Protein AF-A0A5C4WVD2-F1 (afdb_monomer_lite)

Organism: NCBI:txid2219224

Foldseek 3Di:
DDKWAFPVRQKIWDFPQPPAAAVADPVTFRKTQIDGPDDADFFWKKWKWKDAVPDDHTDIDIDTGYRGIDGDGDNDFGKIWIWIDGPNDTTIDIHGYDHD

Radius of gyration: 12.63 Å; chains: 1; bounding box: 32×24×35 Å

Sequence (100 aa):
MPYVVGDRGDIAAVVFGDPLLAPPDENRGNKILWVSRVPQEAGDPLKIEAYLDGSGTPVLREVPGGPGPSGIDLPKAGCWHLTLRWSGHVDTLNLRYVSP

Structure (mmCIF, N/CA/C/O backbone):
data_AF-A0A5C4WVD2-F1
#
_entry.id   AF-A0A5C4WVD2-F1
#
loop_
_atom_site.group_PDB
_atom_site.id
_atom_site.type_symbol
_atom_site.label_atom_id
_atom_site.label_alt_id
_atom_site.label_comp_id
_atom_site.label_asym_id
_atom_site.label_entity_id
_a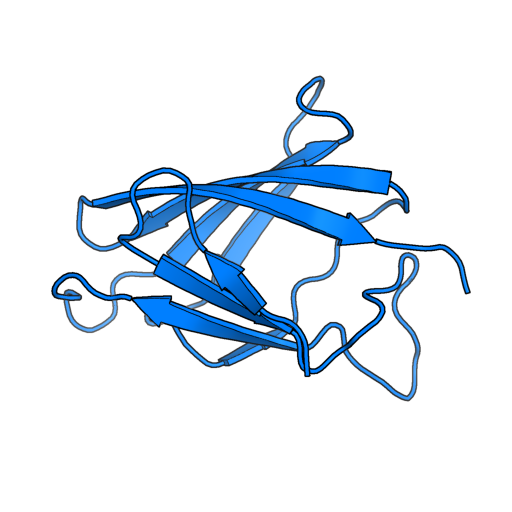tom_site.label_seq_id
_atom_site.pdbx_PDB_ins_code
_atom_site.Cartn_x
_atom_site.Cartn_y
_atom_site.Cartn_z
_atom_site.occupancy
_atom_site.B_iso_or_equiv
_atom_site.auth_seq_id
_atom_site.auth_comp_id
_atom_site.auth_asym_id
_atom_site.auth_atom_id
_atom_site.pdbx_PDB_model_num
ATOM 1 N N . MET A 1 1 ? 2.125 -14.936 7.985 1.00 72.50 1 MET A N 1
ATOM 2 C CA . MET A 1 1 ? 2.229 -13.625 7.320 1.00 72.50 1 MET A CA 1
ATOM 3 C C . MET A 1 1 ? 1.492 -13.709 5.996 1.00 72.50 1 MET A C 1
ATOM 5 O O . MET A 1 1 ? 1.968 -14.428 5.119 1.00 72.50 1 MET A O 1
ATOM 9 N N . PRO A 1 2 ? 0.308 -13.095 5.884 1.00 95.75 2 PRO A N 1
ATOM 10 C CA . PRO A 1 2 ? -0.453 -13.112 4.646 1.00 95.75 2 PRO A CA 1
ATOM 11 C C . PRO A 1 2 ? 0.185 -12.199 3.595 1.00 95.75 2 PRO A C 1
ATOM 13 O O . PRO A 1 2 ? 0.930 -11.267 3.909 1.00 95.75 2 PRO A O 1
ATOM 16 N N . TYR A 1 3 ? -0.122 -12.480 2.335 1.00 97.56 3 TYR A N 1
ATOM 17 C CA . TYR A 1 3 ? 0.183 -11.596 1.223 1.00 97.56 3 TYR A CA 1
ATOM 18 C C . TYR A 1 3 ? -1.008 -11.539 0.272 1.00 97.56 3 TYR A C 1
ATOM 20 O O . TYR A 1 3 ? -1.796 -12.482 0.193 1.00 97.56 3 TYR A O 1
ATOM 28 N N . VAL A 1 4 ? -1.117 -10.428 -0.447 1.00 98.31 4 VAL A N 1
ATOM 29 C CA . VAL A 1 4 ? -2.092 -10.229 -1.520 1.00 98.31 4 VAL A CA 1
ATOM 30 C C . VAL A 1 4 ? -1.316 -9.962 -2.799 1.00 98.31 4 VAL A C 1
ATOM 32 O O . VAL A 1 4 ? -0.373 -9.173 -2.796 1.00 98.31 4 VAL A O 1
ATOM 35 N N . VAL A 1 5 ? -1.682 -10.641 -3.878 1.00 98.62 5 VAL A N 1
ATOM 36 C CA . VAL A 1 5 ? -1.106 -10.417 -5.208 1.00 98.62 5 VAL A CA 1
ATOM 37 C C . VAL A 1 5 ? -2.031 -9.479 -5.970 1.00 98.62 5 VAL A C 1
ATOM 39 O O . VAL A 1 5 ? -3.249 -9.596 -5.840 1.00 98.62 5 VAL A O 1
ATOM 42 N N . GLY A 1 6 ? -1.448 -8.549 -6.722 1.00 98.62 6 GLY A N 1
ATOM 43 C CA . GLY A 1 6 ? -2.185 -7.684 -7.631 1.00 98.62 6 GLY A CA 1
ATOM 44 C C . GLY A 1 6 ? -2.962 -8.466 -8.683 1.00 98.62 6 GLY A C 1
ATOM 45 O O . GLY A 1 6 ? -2.586 -9.584 -9.038 1.00 98.62 6 GLY A O 1
ATOM 46 N N . ASP A 1 7 ? -4.033 -7.877 -9.199 1.00 98.69 7 ASP A N 1
ATOM 47 C CA . ASP A 1 7 ? -4.910 -8.500 -10.191 1.00 98.69 7 ASP A CA 1
ATOM 48 C C . ASP A 1 7 ? -4.151 -8.869 -11.479 1.00 98.69 7 ASP A C 1
ATOM 50 O O . ASP A 1 7 ? -4.468 -9.869 -12.129 1.00 98.69 7 ASP A O 1
ATOM 54 N N . ARG A 1 8 ? -3.108 -8.104 -11.837 1.00 98.44 8 ARG A N 1
ATOM 55 C CA . ARG A 1 8 ? -2.190 -8.429 -12.945 1.00 98.44 8 ARG A CA 1
ATOM 56 C C . ARG A 1 8 ? -1.015 -9.314 -12.529 1.00 98.44 8 ARG A C 1
ATOM 58 O O . ARG A 1 8 ? -0.330 -9.864 -13.390 1.00 98.44 8 ARG A O 1
ATOM 65 N N . GLY A 1 9 ? -0.767 -9.460 -11.231 1.00 98.38 9 GLY A N 1
ATOM 66 C CA . GLY A 1 9 ? 0.365 -10.206 -10.689 1.00 98.38 9 GLY A CA 1
ATOM 67 C C . GLY A 1 9 ? 1.717 -9.515 -10.867 1.00 98.38 9 GLY A C 1
ATOM 68 O O . GLY A 1 9 ? 2.751 -10.193 -10.825 1.00 98.38 9 GLY A O 1
ATOM 69 N N . ASP A 1 10 ? 1.717 -8.195 -11.063 1.00 98.69 10 ASP A N 1
ATOM 70 C CA . ASP A 1 10 ? 2.933 -7.395 -11.233 1.00 98.69 10 ASP A CA 1
ATOM 71 C C . ASP A 1 10 ? 3.502 -6.918 -9.895 1.00 98.69 10 ASP A C 1
ATOM 73 O O . ASP A 1 10 ? 4.673 -6.538 -9.823 1.00 98.69 10 ASP A O 1
ATOM 77 N N . ILE A 1 11 ? 2.707 -6.971 -8.825 1.00 98.75 11 ILE A N 1
ATOM 78 C CA . ILE A 1 11 ? 3.125 -6.612 -7.470 1.00 98.75 11 ILE A CA 1
ATOM 79 C C . ILE A 1 11 ? 2.443 -7.486 -6.417 1.00 98.75 11 ILE A C 1
ATOM 81 O O . ILE A 1 11 ? 1.310 -7.933 -6.591 1.00 98.75 11 ILE A O 1
ATOM 85 N N . ALA A 1 12 ? 3.130 -7.722 -5.302 1.00 98.75 12 ALA A N 1
ATOM 86 C CA . ALA A 1 12 ? 2.551 -8.333 -4.112 1.00 98.75 12 ALA A CA 1
ATOM 87 C C . ALA A 1 12 ? 2.689 -7.409 -2.896 1.00 98.75 12 ALA A C 1
ATOM 89 O O . ALA A 1 12 ? 3.730 -6.781 -2.697 1.00 98.75 12 ALA A O 1
ATOM 90 N N . ALA A 1 13 ? 1.653 -7.369 -2.063 1.00 98.69 13 ALA A N 1
ATOM 91 C CA . ALA A 1 13 ? 1.650 -6.735 -0.752 1.00 98.69 13 ALA A CA 1
ATOM 92 C C . ALA A 1 13 ? 1.811 -7.811 0.325 1.00 98.69 13 ALA A C 1
ATOM 94 O O . ALA A 1 13 ? 0.878 -8.563 0.607 1.00 98.69 13 ALA A O 1
ATOM 95 N N . VAL A 1 14 ? 2.991 -7.898 0.932 1.00 98.62 14 VAL A N 1
ATOM 96 C CA . VAL A 1 14 ? 3.263 -8.798 2.058 1.00 98.62 14 VAL A CA 1
ATOM 97 C C . VAL A 1 14 ? 2.961 -8.056 3.358 1.00 98.62 14 VAL A C 1
ATOM 99 O O . VAL A 1 14 ? 3.616 -7.064 3.685 1.00 98.62 14 VAL A O 1
ATOM 102 N N . VAL A 1 15 ? 1.956 -8.518 4.100 1.00 98.00 15 VAL A N 1
ATOM 103 C CA . VAL A 1 15 ? 1.369 -7.773 5.221 1.00 98.00 15 VAL A CA 1
ATOM 104 C C . VAL A 1 15 ? 1.996 -8.228 6.537 1.00 98.00 15 VAL A C 1
ATOM 106 O O . VAL A 1 15 ? 1.631 -9.256 7.105 1.00 98.00 15 VAL A O 1
ATOM 109 N N . PHE A 1 16 ? 2.952 -7.444 7.034 1.00 96.38 16 PHE A N 1
ATOM 110 C CA . PHE A 1 16 ? 3.600 -7.669 8.331 1.00 96.38 16 PHE A CA 1
ATOM 111 C C . PHE A 1 16 ? 2.768 -7.132 9.497 1.00 96.38 16 PHE A C 1
ATOM 113 O O . PHE A 1 16 ? 2.866 -7.650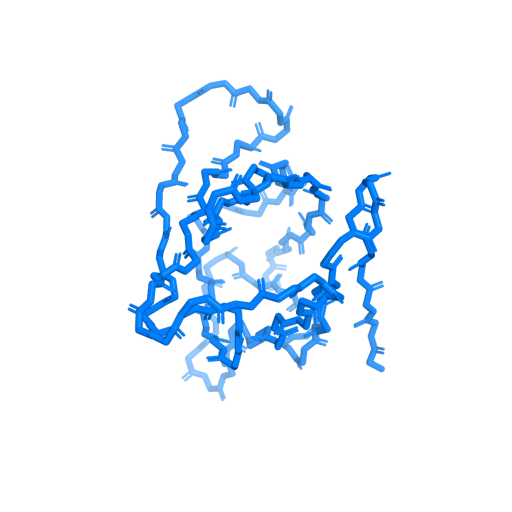 10.604 1.00 96.38 16 PHE A O 1
ATOM 120 N N . GLY A 1 17 ? 1.965 -6.095 9.254 1.00 95.06 17 GLY A N 1
ATOM 121 C CA . GLY A 1 17 ? 1.111 -5.467 10.260 1.00 95.06 17 GLY A CA 1
ATOM 122 C C . GLY A 1 17 ? -0.166 -6.239 10.594 1.00 95.06 17 GLY A C 1
ATOM 123 O O . GLY A 1 17 ? -0.975 -5.689 11.327 1.00 95.06 17 GLY A O 1
ATOM 124 N N . ASP A 1 18 ? -0.355 -7.453 10.063 1.00 95.19 18 ASP A N 1
ATOM 125 C CA . ASP A 1 18 ? -1.622 -8.195 10.075 1.00 95.19 18 ASP A CA 1
ATOM 126 C C . ASP A 1 18 ? -2.218 -8.385 11.491 1.00 95.19 18 ASP A C 1
ATOM 128 O O . ASP A 1 18 ? -1.517 -8.876 12.380 1.00 95.19 18 ASP A O 1
ATOM 132 N N . PRO A 1 19 ? -3.499 -8.025 11.713 1.00 96.00 19 PRO A N 1
ATOM 133 C CA . PRO A 1 19 ? -4.379 -7.310 10.783 1.00 96.00 19 PRO A CA 1
ATOM 134 C C . PRO A 1 19 ? -4.012 -5.822 10.684 1.00 96.00 19 PRO A C 1
ATOM 136 O O . PRO A 1 19 ? -3.625 -5.215 11.678 1.00 96.00 19 PRO A O 1
ATOM 139 N N . LEU A 1 20 ? -4.188 -5.196 9.518 1.00 98.06 20 LEU A N 1
ATOM 140 C CA . LEU A 1 20 ? -4.033 -3.739 9.406 1.00 98.06 20 LEU A CA 1
ATOM 141 C C . LEU A 1 20 ? -5.145 -3.036 10.204 1.00 98.06 20 LEU A C 1
ATOM 143 O O . LEU A 1 20 ? -6.307 -3.439 10.124 1.00 98.06 20 LEU A O 1
ATOM 147 N N . LEU A 1 21 ? -4.804 -2.003 10.975 1.00 98.25 21 LEU A N 1
ATOM 148 C CA . LEU A 1 21 ? -5.709 -1.323 11.902 1.00 98.25 21 LEU A CA 1
ATOM 149 C C . LEU A 1 21 ? -6.041 0.101 11.473 1.00 98.25 21 LEU A C 1
ATOM 151 O O . LEU A 1 21 ? -5.187 0.849 10.995 1.00 98.25 21 LEU A O 1
ATOM 155 N N . ALA A 1 22 ? -7.298 0.475 11.689 1.00 97.38 22 ALA A N 1
ATOM 156 C CA . ALA A 1 22 ? -7.780 1.842 11.577 1.00 97.38 22 ALA A CA 1
ATOM 157 C C . ALA A 1 22 ? -8.721 2.152 12.766 1.00 97.38 22 ALA A C 1
ATOM 159 O O . ALA A 1 22 ? -9.803 1.556 12.845 1.00 97.38 22 ALA A O 1
ATOM 160 N N . PRO A 1 23 ? -8.352 3.079 13.677 1.00 96.62 23 PRO A N 1
ATOM 161 C CA . PRO A 1 23 ? -7.106 3.857 13.679 1.00 96.62 23 PRO A CA 1
ATOM 162 C C . PRO A 1 23 ? -5.850 2.976 13.881 1.00 96.62 23 PRO A C 1
ATOM 164 O O . PRO A 1 23 ? -5.982 1.858 14.381 1.00 96.62 23 PRO A O 1
ATOM 167 N N . PRO A 1 24 ? -4.651 3.442 13.47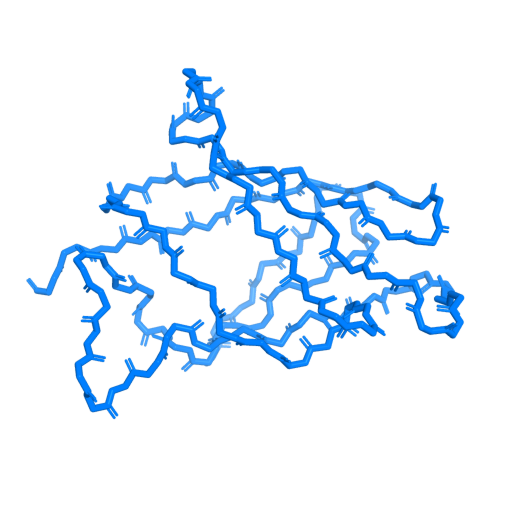7 1.00 95.38 24 PRO A N 1
ATOM 168 C CA . PRO A 1 24 ? -3.397 2.721 13.709 1.00 95.38 24 PRO A CA 1
ATOM 169 C C . PRO A 1 24 ? -3.123 2.502 15.203 1.00 95.38 24 PRO A C 1
ATOM 171 O O . PRO A 1 24 ? -3.498 3.328 16.033 1.00 95.38 24 PRO A O 1
ATOM 174 N N . ASP A 1 25 ? -2.446 1.403 15.534 1.00 94.69 25 ASP A N 1
ATOM 175 C CA . ASP A 1 25 ? -2.009 1.098 16.899 1.00 94.69 25 ASP A CA 1
ATOM 176 C C . ASP A 1 25 ? -0.716 1.855 17.249 1.00 94.69 25 ASP A C 1
ATOM 178 O O . ASP A 1 25 ? 0.172 2.012 16.411 1.00 94.69 25 ASP A O 1
ATOM 182 N N . GLU A 1 26 ? -0.597 2.321 18.495 1.00 91.94 26 GLU A N 1
ATOM 183 C CA . GLU A 1 26 ? 0.552 3.122 18.950 1.00 91.94 26 GLU A CA 1
ATOM 184 C C . GLU A 1 26 ? 1.858 2.316 19.051 1.00 91.94 26 GLU A C 1
ATOM 186 O O . GLU A 1 26 ? 2.947 2.873 18.914 1.00 91.94 26 GLU A O 1
ATOM 191 N N . ASN A 1 27 ? 1.765 1.003 19.274 1.00 93.06 27 ASN A N 1
ATOM 192 C CA . ASN A 1 27 ? 2.901 0.106 19.495 1.00 93.06 27 ASN A CA 1
ATOM 193 C C . ASN A 1 27 ? 3.196 -0.793 18.281 1.00 93.06 27 ASN A C 1
ATOM 195 O O . ASN A 1 27 ? 4.243 -1.447 18.235 1.00 93.06 27 ASN A O 1
ATOM 199 N N . ARG A 1 28 ? 2.296 -0.840 17.287 1.00 92.62 28 ARG A N 1
ATOM 200 C CA . ARG A 1 28 ? 2.434 -1.638 16.061 1.00 92.62 28 ARG A CA 1
ATOM 201 C C . ARG A 1 28 ? 1.972 -0.867 14.825 1.00 92.62 28 ARG A C 1
ATOM 203 O O . ARG A 1 28 ? 0.798 -0.566 14.659 1.00 92.62 28 ARG A O 1
ATOM 210 N N . GLY A 1 29 ? 2.884 -0.674 13.876 1.00 95.31 29 GLY A N 1
ATOM 211 C CA . GLY A 1 29 ? 2.556 -0.059 12.590 1.00 95.31 29 GLY A CA 1
ATOM 212 C C . GLY A 1 29 ? 1.846 -0.996 11.606 1.00 95.31 29 GLY A C 1
ATOM 213 O O . GLY A 1 29 ? 2.078 -2.209 11.582 1.00 95.31 29 GLY A O 1
ATOM 214 N N . ASN A 1 30 ? 1.073 -0.397 10.700 1.00 98.00 30 ASN A N 1
ATOM 215 C CA . ASN A 1 30 ? 0.469 -1.031 9.525 1.00 98.00 30 ASN A CA 1
ATOM 216 C C . ASN A 1 30 ? 1.516 -1.360 8.446 1.00 98.00 30 ASN A C 1
ATOM 218 O O . ASN A 1 30 ? 1.537 -0.785 7.356 1.00 98.00 30 ASN A O 1
ATOM 222 N N . LYS A 1 31 ? 2.453 -2.251 8.785 1.00 97.81 31 LYS A N 1
ATOM 223 C CA . LYS A 1 31 ? 3.634 -2.528 7.966 1.00 97.81 31 LYS A CA 1
ATOM 224 C C . LYS A 1 31 ? 3.314 -3.430 6.775 1.00 97.81 31 LYS A C 1
ATOM 226 O O . LYS A 1 31 ? 2.788 -4.532 6.946 1.00 97.81 31 LYS A O 1
ATOM 231 N N . ILE A 1 32 ? 3.716 -2.994 5.584 1.00 98.62 32 ILE A N 1
ATOM 232 C CA . ILE A 1 32 ? 3.566 -3.720 4.318 1.00 98.62 32 ILE A CA 1
ATOM 233 C C . ILE A 1 32 ? 4.893 -3.676 3.559 1.00 98.62 32 ILE A C 1
ATOM 235 O O . ILE A 1 32 ? 5.494 -2.610 3.407 1.00 98.62 32 ILE A O 1
ATOM 239 N N . LEU A 1 33 ? 5.352 -4.831 3.080 1.00 98.56 33 LEU A N 1
ATOM 240 C CA . LEU A 1 33 ? 6.424 -4.924 2.092 1.00 98.56 33 LEU A CA 1
ATOM 241 C C . LEU A 1 33 ? 5.799 -5.096 0.707 1.00 98.56 33 LEU A C 1
ATOM 243 O O . LEU A 1 33 ? 5.131 -6.098 0.450 1.00 98.56 33 LEU A O 1
ATOM 247 N N . TRP A 1 34 ? 6.043 -4.133 -0.173 1.00 98.62 34 TRP A N 1
ATOM 248 C CA . TRP A 1 34 ? 5.635 -4.189 -1.572 1.00 98.62 34 TRP A CA 1
ATOM 249 C C . TRP A 1 34 ? 6.739 -4.837 -2.405 1.00 98.62 34 TRP A C 1
ATOM 251 O O . TRP A 1 34 ? 7.888 -4.403 -2.361 1.00 98.62 34 TRP A O 1
ATOM 261 N N . VAL A 1 35 ? 6.400 -5.881 -3.155 1.00 98.38 35 VAL A N 1
ATOM 262 C CA . VAL A 1 35 ? 7.351 -6.640 -3.975 1.00 98.38 35 VAL A CA 1
ATOM 263 C C . VAL A 1 35 ? 6.914 -6.553 -5.428 1.00 98.38 35 VAL A C 1
ATOM 265 O O . VAL A 1 35 ? 5.954 -7.212 -5.821 1.00 98.38 35 VAL A O 1
ATOM 268 N N . SER A 1 36 ? 7.605 -5.732 -6.220 1.00 98.25 36 SER A N 1
ATOM 269 C CA . SER A 1 36 ? 7.386 -5.666 -7.668 1.00 98.25 36 SER A CA 1
ATOM 270 C C . SER A 1 36 ? 7.986 -6.890 -8.354 1.00 98.25 36 SER A C 1
ATOM 272 O O . SER A 1 36 ? 9.128 -7.270 -8.085 1.00 98.25 36 SER A O 1
ATOM 274 N N . ARG A 1 37 ? 7.231 -7.482 -9.276 1.00 98.25 37 ARG A N 1
ATOM 275 C CA . ARG A 1 37 ? 7.704 -8.503 -10.217 1.00 98.25 37 ARG A CA 1
ATOM 276 C C . ARG A 1 37 ? 8.341 -7.877 -11.457 1.00 98.25 37 ARG A C 1
ATOM 278 O O . ARG A 1 37 ? 9.231 -8.475 -12.059 1.00 98.25 37 ARG A O 1
ATOM 285 N N . VAL A 1 38 ? 7.860 -6.700 -11.847 1.00 98.00 38 VAL A N 1
ATOM 286 C CA . VAL A 1 38 ? 8.335 -5.939 -13.008 1.00 98.00 38 VAL A CA 1
ATOM 287 C C . VAL A 1 38 ? 9.487 -5.000 -12.622 1.00 98.00 38 VAL A C 1
ATOM 289 O O . VAL A 1 38 ? 9.631 -4.681 -11.433 1.00 98.00 38 VAL A O 1
ATOM 292 N N . PRO A 1 39 ? 10.333 -4.581 -13.586 1.00 96.81 39 PRO A N 1
ATOM 293 C CA . PRO A 1 39 ? 11.430 -3.654 -13.326 1.00 96.81 39 PRO A CA 1
ATOM 294 C C . PRO A 1 39 ? 10.972 -2.366 -12.636 1.00 96.81 39 PRO A C 1
ATOM 296 O O . PRO A 1 39 ? 9.844 -1.916 -12.807 1.00 96.81 39 PRO A O 1
ATOM 299 N N . GLN A 1 40 ? 11.869 -1.782 -11.847 1.00 95.25 40 GLN A N 1
ATOM 300 C CA . GLN A 1 40 ? 11.636 -0.529 -11.137 1.00 95.25 40 GLN A CA 1
ATOM 301 C C . GLN A 1 40 ? 12.697 0.480 -11.570 1.00 95.25 40 GLN A C 1
ATOM 303 O O . GLN A 1 40 ? 13.886 0.152 -11.622 1.00 95.25 40 GLN A O 1
ATOM 308 N N . GLU A 1 41 ? 12.273 1.699 -11.869 1.00 95.69 41 GLU A N 1
ATOM 309 C CA . GLU A 1 41 ? 13.172 2.829 -12.063 1.00 95.69 41 GLU A CA 1
ATOM 310 C C . GLU A 1 41 ? 13.665 3.318 -10.700 1.00 95.69 41 GLU A C 1
ATOM 312 O O . GLU A 1 41 ? 12.891 3.491 -9.757 1.00 95.69 41 GLU A O 1
ATOM 317 N N . ALA A 1 42 ? 14.977 3.520 -10.577 1.00 91.69 42 ALA A N 1
ATOM 318 C CA . ALA A 1 42 ? 15.580 3.896 -9.308 1.00 91.69 42 ALA A CA 1
ATOM 319 C C . ALA A 1 42 ? 15.029 5.243 -8.815 1.00 91.69 42 ALA A C 1
ATOM 321 O O . ALA A 1 42 ? 15.202 6.271 -9.466 1.00 91.69 42 ALA A O 1
ATOM 322 N N . GLY A 1 43 ? 14.412 5.231 -7.632 1.00 91.31 43 GLY A N 1
ATOM 323 C CA . GLY A 1 43 ? 13.890 6.430 -6.979 1.00 91.31 43 GLY A CA 1
ATOM 324 C C . GLY A 1 43 ? 12.466 6.824 -7.379 1.00 91.31 43 GLY A C 1
ATOM 325 O O . GLY A 1 43 ? 11.921 7.726 -6.744 1.00 91.31 43 GLY A O 1
ATOM 326 N N . ASP A 1 44 ? 11.843 6.159 -8.358 1.00 97.00 44 ASP A N 1
ATOM 327 C CA . ASP A 1 44 ? 10.447 6.436 -8.707 1.00 97.00 44 ASP A CA 1
ATOM 328 C C . ASP A 1 44 ? 9.503 5.869 -7.627 1.00 97.00 44 ASP A C 1
ATOM 330 O O . ASP A 1 44 ? 9.627 4.697 -7.261 1.00 97.00 44 ASP A O 1
ATOM 334 N N . PRO A 1 45 ? 8.592 6.673 -7.050 1.00 98.38 45 PRO A N 1
ATOM 335 C CA . PRO A 1 45 ? 7.784 6.240 -5.918 1.00 98.38 45 PRO A CA 1
ATOM 336 C C . PRO A 1 45 ? 6.667 5.269 -6.315 1.00 98.38 45 PRO A C 1
ATOM 338 O O . PRO A 1 45 ? 6.128 5.312 -7.421 1.00 98.38 45 PRO A O 1
ATOM 341 N N . LEU A 1 46 ? 6.224 4.463 -5.346 1.00 98.81 46 LEU A N 1
ATOM 342 C CA . LEU A 1 46 ? 4.945 3.764 -5.449 1.00 98.81 46 LEU A CA 1
ATOM 343 C C . LEU A 1 46 ? 3.833 4.706 -4.998 1.00 98.81 46 LEU A C 1
ATOM 345 O O . LEU A 1 46 ? 3.709 5.007 -3.810 1.00 98.81 46 LEU A O 1
ATOM 349 N N . LYS A 1 47 ? 3.002 5.141 -5.940 1.00 98.88 47 LYS A N 1
ATOM 350 C CA . LYS A 1 47 ? 1.802 5.937 -5.676 1.00 98.88 47 LYS A CA 1
ATOM 351 C C . LYS A 1 47 ? 0.612 5.012 -5.474 1.00 98.88 47 LYS A C 1
ATOM 353 O O . LYS A 1 47 ? 0.410 4.075 -6.246 1.00 98.88 47 LYS A O 1
ATOM 358 N N . ILE A 1 48 ? -0.172 5.291 -4.442 1.00 98.88 48 ILE A N 1
ATOM 359 C CA . ILE A 1 48 ? -1.314 4.480 -4.031 1.00 98.88 48 ILE A CA 1
ATOM 360 C C . ILE A 1 48 ? -2.544 5.382 -3.968 1.00 98.88 48 ILE A C 1
ATOM 362 O O . ILE A 1 48 ? -2.593 6.323 -3.175 1.00 98.88 48 ILE A O 1
ATOM 366 N N . GLU A 1 49 ? -3.554 5.062 -4.768 1.00 98.81 49 GLU A N 1
ATOM 367 C CA . GLU A 1 49 ? -4.904 5.607 -4.626 1.00 98.81 49 GLU A CA 1
ATOM 368 C C . GLU A 1 49 ? -5.786 4.546 -3.973 1.00 98.81 49 GLU A C 1
ATOM 370 O O . GLU A 1 49 ? -5.992 3.478 -4.550 1.00 98.81 49 GLU A O 1
ATOM 375 N N . ALA A 1 50 ? -6.289 4.816 -2.770 1.00 98.69 50 ALA A N 1
ATOM 376 C CA . ALA A 1 50 ? -7.101 3.873 -2.012 1.00 98.69 50 ALA A CA 1
ATOM 377 C C . ALA A 1 50 ? -8.556 4.349 -1.919 1.00 98.69 50 ALA A C 1
ATOM 379 O O . ALA A 1 50 ? -8.822 5.452 -1.439 1.00 98.69 50 ALA A O 1
ATOM 380 N N . TYR A 1 51 ? -9.495 3.494 -2.318 1.00 98.50 51 TYR A N 1
ATOM 381 C CA . TYR A 1 51 ? -10.935 3.740 -2.273 1.00 98.50 51 TYR A CA 1
ATOM 382 C C . TYR A 1 51 ? -11.594 2.788 -1.276 1.00 98.50 51 TYR A C 1
ATOM 384 O O . TYR A 1 51 ? -11.452 1.566 -1.392 1.00 98.50 51 TYR A O 1
ATOM 392 N N . LEU A 1 52 ? -12.316 3.335 -0.297 1.00 97.81 52 LEU A N 1
ATOM 393 C CA . LEU A 1 52 ? -13.059 2.524 0.666 1.00 97.81 52 LEU A CA 1
ATOM 394 C C . LEU A 1 52 ? -14.238 1.869 -0.055 1.00 97.81 52 LEU A C 1
ATOM 396 O O . LEU A 1 52 ? -15.019 2.549 -0.719 1.00 97.81 52 LEU A O 1
ATOM 400 N N . ASP A 1 53 ? -14.322 0.546 0.037 1.00 93.00 53 ASP A N 1
ATOM 401 C CA . ASP A 1 53 ? -15.293 -0.290 -0.669 1.00 93.00 53 ASP A CA 1
ATOM 402 C C . ASP A 1 53 ? -15.351 0.010 -2.185 1.00 93.00 53 ASP A C 1
ATOM 404 O O . ASP A 1 53 ? -16.394 -0.110 -2.827 1.00 93.00 53 ASP A O 1
ATOM 408 N N . GLY A 1 54 ? -14.220 0.439 -2.766 1.00 84.56 54 GLY A N 1
ATOM 409 C CA . GLY A 1 54 ? -14.076 0.709 -4.200 1.00 84.56 54 GLY A CA 1
ATOM 410 C C . GLY A 1 54 ? -14.757 1.982 -4.712 1.00 84.56 54 GLY A C 1
ATOM 411 O O . GLY A 1 54 ? -14.853 2.158 -5.925 1.00 84.56 54 GLY A O 1
ATOM 412 N N . SER A 1 55 ? -15.235 2.873 -3.837 1.00 85.56 55 SER A N 1
ATOM 413 C CA . SER A 1 55 ? -15.948 4.089 -4.252 1.00 85.56 55 SER A CA 1
ATOM 414 C C . SER A 1 55 ? -15.606 5.322 -3.404 1.00 85.56 55 SER A C 1
ATOM 416 O O . SER A 1 55 ? -14.867 5.251 -2.423 1.00 85.56 55 SER A O 1
ATOM 418 N N . GLY A 1 56 ? -16.138 6.483 -3.799 1.00 90.06 56 GLY A N 1
ATOM 419 C CA . GLY A 1 56 ? -15.984 7.744 -3.069 1.00 90.06 56 GLY A CA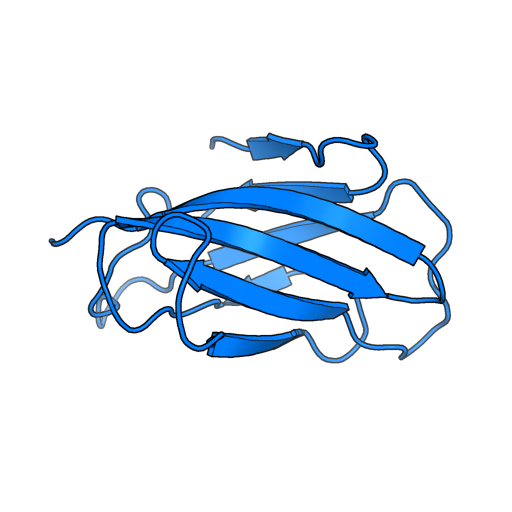 1
ATOM 420 C C . GLY A 1 56 ? -14.659 8.468 -3.326 1.00 90.06 56 GLY A C 1
ATOM 421 O O . GLY A 1 56 ? -14.011 8.277 -4.353 1.00 90.06 56 GLY A O 1
ATOM 422 N N . THR A 1 57 ? -14.286 9.353 -2.398 1.00 95.12 57 THR A N 1
ATOM 423 C CA . THR A 1 57 ? -13.050 10.142 -2.490 1.00 95.12 57 THR A CA 1
ATOM 424 C C . THR A 1 57 ? -11.837 9.273 -2.151 1.00 95.12 57 THR A C 1
ATOM 426 O O . THR A 1 57 ? -11.816 8.692 -1.060 1.00 95.12 57 THR A O 1
ATOM 429 N N . PRO A 1 58 ? -10.810 9.214 -3.017 1.00 97.50 58 PRO A N 1
ATOM 430 C CA . PRO A 1 58 ? -9.623 8.428 -2.733 1.00 97.50 58 PRO A CA 1
ATOM 431 C C . PRO A 1 58 ? -8.797 9.026 -1.598 1.00 97.50 58 PRO A C 1
ATOM 433 O O . PRO A 1 58 ? -8.676 10.244 -1.445 1.00 97.50 58 PRO A O 1
ATOM 436 N N . VAL A 1 59 ? -8.148 8.142 -0.851 1.00 98.44 59 VAL A N 1
ATOM 437 C CA . VAL A 1 59 ? -7.037 8.481 0.032 1.00 98.44 59 VAL A CA 1
ATOM 438 C C . VAL A 1 59 ? -5.742 8.220 -0.725 1.00 98.44 59 VAL A C 1
ATOM 440 O O . VAL A 1 59 ? -5.497 7.105 -1.179 1.00 98.44 59 VAL A O 1
ATOM 443 N N . LEU A 1 60 ? -4.907 9.249 -0.846 1.00 98.62 60 LEU A N 1
ATOM 444 C CA . LEU A 1 60 ? -3.610 9.145 -1.507 1.00 98.62 60 LEU A CA 1
ATOM 445 C C . LEU A 1 60 ? -2.520 8.775 -0.499 1.00 98.62 60 LEU A C 1
ATOM 447 O O . LEU A 1 60 ? -2.451 9.340 0.602 1.00 98.62 60 LEU A O 1
ATOM 451 N N . ARG A 1 61 ? -1.658 7.835 -0.880 1.00 98.69 61 ARG A N 1
ATOM 452 C CA . ARG A 1 61 ? -0.430 7.473 -0.165 1.00 98.69 61 ARG A CA 1
ATOM 453 C C . ARG A 1 61 ? 0.714 7.323 -1.153 1.00 98.69 61 ARG A C 1
ATOM 455 O O . ARG A 1 61 ? 0.505 7.108 -2.344 1.00 98.69 61 ARG A O 1
ATOM 462 N N . GLU A 1 62 ? 1.923 7.420 -0.630 1.00 98.44 62 GLU A N 1
ATOM 463 C CA . GLU A 1 62 ? 3.140 7.232 -1.402 1.00 98.44 62 GLU A CA 1
ATOM 464 C C . GLU A 1 62 ? 4.141 6.421 -0.580 1.00 98.44 62 GLU A C 1
ATOM 466 O O . GLU A 1 62 ? 4.252 6.618 0.632 1.00 98.44 62 GLU A O 1
ATOM 471 N N . VAL A 1 63 ? 4.865 5.519 -1.242 1.00 98.50 63 VAL A N 1
ATOM 472 C CA . VAL A 1 63 ? 6.087 4.912 -0.707 1.00 98.50 63 VAL A CA 1
ATOM 473 C C . VAL A 1 63 ? 7.267 5.517 -1.466 1.00 98.50 63 VAL A C 1
ATOM 475 O O . VAL A 1 63 ? 7.473 5.185 -2.641 1.00 98.50 63 VAL A O 1
ATOM 478 N N . PRO A 1 64 ? 8.029 6.425 -0.829 1.00 97.50 64 PRO A N 1
ATOM 479 C CA . PRO A 1 64 ? 9.207 7.018 -1.443 1.00 97.50 64 PRO A CA 1
ATOM 480 C C . PRO A 1 64 ? 10.217 5.944 -1.850 1.00 97.50 64 PRO A C 1
ATOM 482 O O . PRO A 1 64 ? 10.470 5.005 -1.096 1.00 97.50 64 PRO A O 1
ATOM 485 N N . GLY A 1 65 ? 10.812 6.093 -3.034 1.00 96.00 65 GLY A N 1
ATOM 486 C CA . GLY A 1 65 ? 11.805 5.151 -3.558 1.00 96.00 65 GLY A CA 1
ATOM 487 C C . GLY A 1 65 ? 11.240 3.883 -4.205 1.00 96.00 65 GLY A C 1
ATOM 488 O O . GLY A 1 65 ? 12.034 3.078 -4.687 1.00 96.00 65 GLY A O 1
ATOM 489 N N . GLY A 1 66 ? 9.912 3.721 -4.247 1.00 97.62 66 GLY A N 1
ATOM 490 C CA . GLY A 1 66 ? 9.238 2.668 -5.012 1.00 97.62 66 GLY A CA 1
ATOM 491 C C . GLY A 1 66 ? 8.685 1.526 -4.159 1.00 97.62 66 GLY A C 1
ATOM 492 O O . GLY A 1 66 ? 8.685 1.603 -2.925 1.00 97.62 66 GLY A O 1
ATOM 493 N N . PRO A 1 67 ? 8.171 0.458 -4.799 1.00 98.31 67 PRO A N 1
ATOM 494 C CA . PRO A 1 67 ? 7.817 -0.779 -4.113 1.00 98.31 67 PRO A CA 1
ATOM 495 C C . PRO A 1 67 ? 8.922 -1.270 -3.159 1.00 98.31 67 PRO A C 1
ATOM 497 O O . PRO A 1 67 ? 10.018 -1.648 -3.567 1.00 98.31 67 PRO A O 1
ATOM 500 N N . GLY A 1 68 ? 8.616 -1.278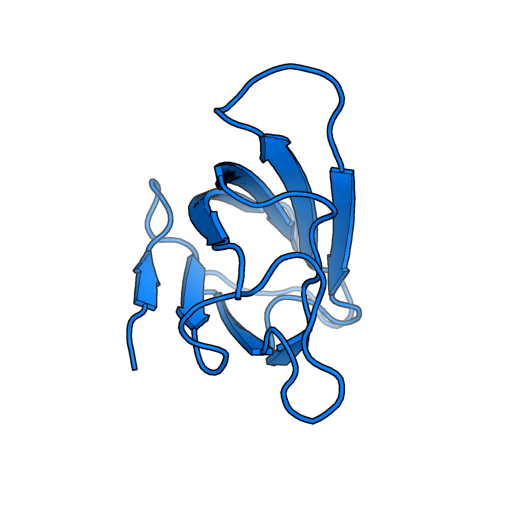 -1.861 1.00 97.81 68 GLY A N 1
ATOM 501 C CA . GLY A 1 68 ? 9.534 -1.661 -0.794 1.00 97.81 68 GLY A CA 1
ATOM 502 C C . GLY A 1 68 ? 8.847 -1.703 0.578 1.00 97.81 68 GLY A C 1
ATOM 503 O O . GLY A 1 68 ? 7.617 -1.751 0.655 1.00 97.81 68 GLY A O 1
ATOM 504 N N . PRO A 1 69 ? 9.602 -1.739 1.690 1.00 97.62 69 PRO A N 1
ATOM 505 C CA . PRO A 1 69 ? 9.027 -1.721 3.033 1.00 97.62 69 PRO A CA 1
ATOM 506 C C . PRO A 1 69 ? 8.378 -0.365 3.344 1.00 97.62 69 PRO A C 1
ATOM 508 O O . PRO A 1 69 ? 8.979 0.683 3.135 1.00 97.62 69 PRO A O 1
ATOM 511 N N . SER A 1 70 ? 7.168 -0.384 3.902 1.00 98.31 70 SER A N 1
ATOM 512 C CA . SER A 1 70 ? 6.396 0.827 4.206 1.00 98.31 70 SER A CA 1
ATOM 513 C C . SER A 1 70 ? 5.443 0.632 5.387 1.00 98.31 70 SER A C 1
ATOM 515 O O . SER A 1 70 ? 5.141 -0.501 5.771 1.00 98.31 70 SER A O 1
ATOM 517 N N . GLY A 1 71 ? 4.967 1.741 5.957 1.00 98.00 71 GLY A N 1
ATOM 518 C CA . GLY A 1 71 ? 3.786 1.784 6.821 1.00 98.00 71 GLY A CA 1
ATOM 519 C C . GLY A 1 71 ? 2.663 2.510 6.088 1.00 98.00 71 GLY A C 1
ATOM 520 O O . GLY A 1 71 ? 2.875 3.630 5.628 1.00 98.00 71 GLY A O 1
ATOM 521 N N . ILE A 1 72 ? 1.502 1.873 5.944 1.00 98.38 72 ILE A N 1
ATOM 522 C CA . ILE A 1 72 ? 0.369 2.442 5.207 1.00 98.38 72 ILE A CA 1
ATOM 523 C C . ILE A 1 72 ? -0.823 2.567 6.146 1.00 98.38 72 ILE A C 1
ATOM 525 O O . ILE A 1 72 ? -1.455 1.575 6.493 1.00 98.38 72 ILE A O 1
ATOM 529 N N . ASP A 1 73 ? -1.161 3.794 6.526 1.00 98.12 73 ASP A N 1
ATOM 530 C CA . ASP A 1 73 ? -2.327 4.069 7.365 1.00 98.12 73 ASP A CA 1
ATOM 531 C C . ASP A 1 73 ? -3.490 4.578 6.524 1.00 98.12 73 ASP A C 1
ATOM 533 O O . ASP A 1 73 ? -3.343 5.533 5.754 1.00 98.12 73 ASP A O 1
ATOM 537 N N . LEU A 1 74 ? -4.665 3.979 6.704 1.00 98.00 74 LEU A N 1
ATOM 538 C CA . LEU A 1 74 ? -5.915 4.416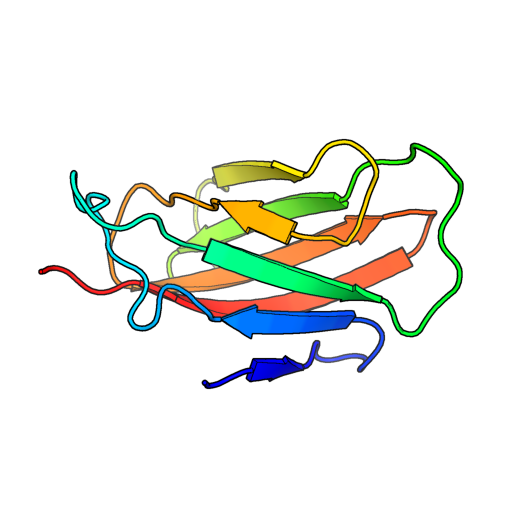 6.087 1.00 98.00 74 LEU A CA 1
ATOM 539 C C . LEU A 1 74 ? -6.904 4.853 7.178 1.00 98.00 74 LEU A C 1
ATOM 541 O O . LEU A 1 74 ? -6.887 4.316 8.283 1.00 98.00 74 LEU A O 1
ATOM 545 N N . PRO A 1 75 ? -7.757 5.856 6.908 1.00 97.00 75 PRO A N 1
ATOM 546 C CA . PRO A 1 75 ? -8.499 6.558 7.958 1.00 97.00 75 PRO A CA 1
ATOM 547 C C . PRO A 1 75 ? -9.667 5.762 8.553 1.00 97.00 75 PRO A C 1
ATOM 549 O O . PRO A 1 75 ? -10.244 6.194 9.548 1.00 97.00 75 PRO A O 1
ATOM 552 N N . LYS A 1 76 ? -10.076 4.654 7.927 1.00 97.50 76 LYS A N 1
ATOM 553 C CA . LYS A 1 76 ? -11.250 3.870 8.329 1.00 97.50 76 LYS A CA 1
ATOM 554 C C . LYS A 1 76 ? -11.005 2.379 8.147 1.00 97.50 76 LYS A C 1
ATOM 556 O O . LYS A 1 76 ? -10.323 1.969 7.208 1.00 97.50 76 LYS A O 1
ATOM 561 N N . ALA A 1 77 ? -11.616 1.585 9.020 1.00 97.88 77 ALA A N 1
ATOM 562 C CA . ALA A 1 77 ? -11.732 0.147 8.830 1.00 97.88 77 ALA A CA 1
ATOM 563 C C . ALA A 1 77 ? -12.649 -0.157 7.633 1.00 97.88 77 ALA A C 1
ATOM 565 O O . ALA A 1 77 ? -13.559 0.616 7.333 1.00 97.88 77 ALA A O 1
ATOM 566 N N . GLY A 1 78 ? -12.402 -1.277 6.960 1.00 97.56 78 GLY A N 1
ATOM 567 C CA . GLY A 1 78 ? -13.140 -1.707 5.776 1.00 97.56 78 GLY A CA 1
ATOM 568 C C . GLY A 1 78 ? -12.255 -2.390 4.738 1.00 97.56 78 GLY A C 1
ATOM 569 O O . GLY A 1 78 ? -11.063 -2.629 4.966 1.00 97.56 78 GLY A O 1
ATOM 570 N N . CYS A 1 79 ? -12.858 -2.730 3.599 1.00 98.00 79 CYS A N 1
ATOM 571 C CA . CYS A 1 79 ? -12.135 -3.241 2.443 1.00 98.00 79 CYS A CA 1
ATOM 572 C C . CYS A 1 79 ? -11.701 -2.055 1.582 1.00 98.00 79 CYS A C 1
ATOM 574 O O . CYS A 1 79 ? -12.526 -1.252 1.163 1.00 98.00 79 CYS A O 1
ATOM 576 N N . TRP A 1 80 ? -10.410 -1.925 1.321 1.00 98.62 80 TRP A N 1
ATOM 577 C CA . TRP A 1 80 ? -9.863 -0.849 0.512 1.00 98.62 80 TRP A CA 1
ATOM 578 C C . TRP A 1 80 ? -9.395 -1.398 -0.821 1.00 98.62 80 TRP A C 1
ATOM 580 O O . TRP A 1 80 ? -8.553 -2.295 -0.856 1.00 98.62 80 TRP A O 1
ATOM 590 N N . HIS A 1 81 ? -9.920 -0.828 -1.900 1.00 98.69 81 HIS A N 1
ATOM 591 C CA . HIS A 1 81 ? -9.439 -1.072 -3.249 1.00 98.69 81 HIS A CA 1
ATOM 592 C C . HIS A 1 81 ? -8.305 -0.101 -3.559 1.00 98.69 81 HIS A C 1
ATOM 594 O O . HIS A 1 81 ? -8.490 1.116 -3.479 1.00 98.69 81 HIS A O 1
ATOM 600 N N . LEU A 1 82 ? -7.131 -0.628 -3.882 1.00 98.75 82 LEU A N 1
ATOM 601 C CA . LEU A 1 82 ? -5.938 0.157 -4.161 1.00 98.75 82 LEU A CA 1
ATOM 602 C C . LEU A 1 82 ? -5.626 0.101 -5.650 1.00 98.75 82 LEU A C 1
ATOM 604 O O . LEU A 1 82 ? -5.492 -0.982 -6.212 1.00 98.75 82 LEU A O 1
ATOM 608 N N . THR A 1 83 ? -5.425 1.269 -6.254 1.00 98.75 83 THR A N 1
ATOM 609 C CA . THR A 1 83 ? -4.711 1.414 -7.524 1.00 98.75 83 THR A CA 1
ATOM 610 C C . THR A 1 83 ? -3.271 1.809 -7.232 1.00 98.75 83 THR A C 1
ATOM 612 O O . THR A 1 83 ? -3.010 2.825 -6.586 1.00 98.75 83 THR A O 1
ATOM 615 N N . LEU A 1 84 ? -2.340 0.991 -7.707 1.00 98.88 84 LEU A N 1
ATOM 616 C CA . LEU A 1 84 ? -0.907 1.101 -7.475 1.00 98.88 84 LEU A CA 1
ATOM 617 C C . LEU A 1 84 ? -0.232 1.560 -8.761 1.00 98.88 84 LEU A C 1
ATOM 619 O O . LEU A 1 84 ? -0.506 1.000 -9.821 1.00 98.88 84 LEU A O 1
ATOM 623 N N . ARG A 1 85 ? 0.640 2.569 -8.687 1.00 98.81 85 ARG A N 1
ATOM 624 C CA . ARG A 1 85 ? 1.394 3.081 -9.841 1.00 98.81 85 ARG A CA 1
ATOM 625 C C . ARG A 1 85 ? 2.860 3.288 -9.484 1.00 98.81 85 ARG A C 1
ATOM 627 O O . ARG A 1 85 ? 3.143 3.969 -8.503 1.00 98.81 85 ARG A O 1
ATOM 634 N N . TRP A 1 86 ? 3.765 2.721 -10.273 1.00 98.56 86 TRP A N 1
ATOM 635 C CA . TRP A 1 86 ? 5.217 2.865 -10.109 1.00 98.56 86 TRP A CA 1
ATOM 636 C C . TRP A 1 86 ? 5.917 2.551 -11.431 1.00 98.56 86 TRP A C 1
ATOM 638 O O . TRP A 1 86 ? 5.515 1.632 -12.132 1.00 98.56 86 TRP A O 1
ATOM 648 N N . SER A 1 87 ? 6.952 3.296 -11.787 1.00 97.56 87 SER A N 1
ATOM 649 C CA . SER A 1 87 ? 7.836 3.070 -12.942 1.00 97.56 87 SER A CA 1
ATOM 650 C C . SER A 1 87 ? 7.083 2.818 -14.257 1.00 97.56 87 SER A C 1
ATOM 652 O O . SER A 1 87 ? 7.405 1.914 -15.020 1.00 97.56 87 SER A O 1
ATOM 654 N N . GLY A 1 88 ? 6.002 3.572 -14.492 1.00 97.62 88 GLY A N 1
ATOM 655 C CA . GLY A 1 88 ? 5.112 3.395 -15.650 1.00 97.62 88 GLY A CA 1
ATOM 656 C C . GLY A 1 88 ? 4.173 2.177 -15.586 1.00 97.62 88 GLY A C 1
ATOM 657 O O . GLY A 1 88 ? 3.348 1.993 -16.482 1.00 97.62 88 GLY A O 1
ATOM 658 N N . HIS A 1 89 ? 4.251 1.366 -14.533 1.00 98.31 89 HIS A N 1
ATOM 659 C CA . HIS A 1 89 ? 3.399 0.211 -14.269 1.00 98.31 89 HIS A CA 1
ATOM 660 C C . HIS A 1 89 ? 2.178 0.568 -13.424 1.00 98.31 89 HIS A C 1
ATOM 662 O O . HIS A 1 89 ? 2.149 1.567 -12.699 1.00 98.31 89 HIS A O 1
ATOM 668 N N . VAL A 1 90 ? 1.150 -0.271 -13.548 1.00 98.75 90 VAL A N 1
ATOM 669 C CA . VAL A 1 90 ? -0.113 -0.147 -12.826 1.00 98.75 90 VAL A CA 1
ATOM 670 C C . VAL A 1 90 ? -0.599 -1.536 -12.452 1.00 98.75 90 VAL A C 1
ATOM 672 O O . VAL A 1 90 ? -0.621 -2.414 -13.313 1.00 98.75 90 VAL A O 1
ATOM 675 N N . ASP A 1 91 ? -1.035 -1.711 -11.211 1.00 98.75 91 ASP A N 1
ATOM 676 C CA . ASP A 1 91 ? -1.744 -2.908 -10.754 1.00 98.75 91 ASP A CA 1
ATOM 677 C C . ASP A 1 91 ? -2.776 -2.517 -9.685 1.00 98.75 91 ASP A C 1
ATOM 679 O O . ASP A 1 91 ? -2.753 -1.397 -9.162 1.00 98.75 91 ASP A O 1
ATOM 683 N N . THR A 1 92 ? -3.695 -3.419 -9.372 1.00 98.81 92 THR A N 1
ATOM 684 C CA . THR A 1 92 ? -4.753 -3.209 -8.381 1.00 98.81 92 THR A CA 1
ATOM 685 C C . THR A 1 92 ? -4.807 -4.365 -7.400 1.00 98.81 92 THR A C 1
ATOM 687 O O . THR A 1 92 ? -4.520 -5.500 -7.760 1.00 98.81 92 THR A O 1
ATOM 690 N N . LEU A 1 93 ? -5.151 -4.091 -6.143 1.00 98.69 93 LEU A N 1
ATOM 691 C CA . LEU A 1 93 ? -5.444 -5.131 -5.154 1.00 98.69 93 LEU A CA 1
ATOM 692 C C . LEU A 1 93 ? -6.346 -4.606 -4.048 1.00 98.69 93 LEU A C 1
ATOM 694 O O . LEU A 1 93 ? -6.543 -3.401 -3.906 1.00 98.69 93 LEU A O 1
ATOM 698 N N . ASN A 1 94 ? -6.859 -5.523 -3.232 1.00 98.50 94 ASN A N 1
ATOM 699 C CA . ASN A 1 94 ? -7.671 -5.183 -2.075 1.00 98.50 94 ASN A CA 1
ATOM 700 C C . ASN A 1 94 ? -6.920 -5.464 -0.769 1.00 98.50 94 ASN A C 1
ATOM 702 O O . ASN A 1 94 ? -6.331 -6.533 -0.603 1.00 98.50 94 ASN A O 1
ATOM 706 N N . LEU A 1 95 ? -6.986 -4.528 0.177 1.00 98.19 95 LEU A N 1
ATOM 707 C CA . LEU A 1 95 ? -6.491 -4.700 1.545 1.00 98.19 95 LEU A CA 1
ATOM 708 C C . LEU A 1 95 ? -7.624 -4.501 2.544 1.00 98.19 95 LEU A C 1
ATOM 710 O O . LEU A 1 95 ? -8.467 -3.624 2.380 1.00 98.19 95 LEU A O 1
ATOM 714 N N . ARG A 1 96 ? -7.626 -5.288 3.619 1.00 97.81 96 ARG A N 1
ATOM 715 C CA . ARG A 1 96 ? -8.597 -5.143 4.705 1.00 97.81 96 ARG A CA 1
ATOM 716 C C . ARG A 1 96 ? -7.963 -4.431 5.891 1.00 97.81 96 ARG A C 1
ATOM 718 O O . ARG A 1 96 ? -6.938 -4.882 6.392 1.00 97.81 96 ARG A O 1
ATOM 725 N N . TYR A 1 97 ? -8.622 -3.375 6.358 1.00 98.19 97 TYR A N 1
ATOM 726 C CA . TYR A 1 97 ? -8.344 -2.722 7.635 1.00 98.19 97 TYR A CA 1
ATOM 727 C C . TYR A 1 97 ? -9.466 -3.067 8.613 1.00 98.19 97 TYR A C 1
ATOM 729 O O . TYR A 1 97 ? -10.638 -3.091 8.228 1.00 98.19 97 TYR A O 1
ATOM 737 N N . VAL A 1 98 ? -9.133 -3.338 9.869 1.00 98.00 98 VAL A N 1
ATOM 738 C CA . VAL A 1 98 ? -10.111 -3.629 10.925 1.00 98.00 98 VAL A CA 1
ATOM 739 C C . VAL A 1 98 ? -10.021 -2.593 12.036 1.00 98.00 98 VAL A C 1
ATOM 741 O O . VAL A 1 98 ? -8.998 -1.930 12.208 1.00 98.00 98 VAL A O 1
ATOM 744 N N . SER A 1 99 ? -11.116 -2.427 12.769 1.00 95.19 99 SER A N 1
ATOM 745 C CA . SER A 1 99 ? -11.064 -1.724 14.046 1.00 95.19 99 SER A CA 1
ATOM 746 C C . SER A 1 99 ? -10.405 -2.635 15.092 1.00 95.19 99 SER A C 1
ATOM 748 O O . SER A 1 99 ? -10.563 -3.854 14.967 1.00 95.19 99 SER A O 1
ATOM 750 N N . PRO A 1 100 ? -9.656 -2.070 16.057 1.00 84.25 100 PRO A N 1
ATOM 751 C CA . PRO A 1 100 ? -9.053 -2.825 17.156 1.00 84.25 100 PRO A CA 1
ATOM 752 C C . PRO A 1 100 ? -10.049 -3.695 17.931 1.00 84.25 100 PRO A C 1
ATOM 754 O O . PRO A 1 100 ? -11.227 -3.280 18.054 1.00 84.25 100 PRO A O 1
#

Secondary structure (DSSP, 8-state):
--EEE-TTSSEEEEESSSSEESSPPSSS--EEEEEESS---TEEEEEEEEEETT-SSPEEEEEEESSSEEE---SSSEEEEEEEEETTEEEEEEEEEE--

pLDDT: mean 96.77, std 3.74, range [72.5, 98.88]